Protein AF-C6HFG2-F1 (afdb_monomer)

Organism: Ajellomyces capsulatus (strain H143) (NCBI:txid544712)

Structure (mmCIF, N/CA/C/O backbone):
data_AF-C6HFG2-F1
#
_entry.id   AF-C6HFG2-F1
#
loop_
_atom_site.group_PDB
_atom_site.id
_atom_site.type_symbol
_atom_site.label_atom_id
_atom_site.label_alt_id
_atom_site.label_comp_id
_atom_site.label_asym_id
_atom_site.label_entity_id
_atom_site.label_seq_id
_atom_site.pdbx_PDB_ins_code
_atom_site.Cartn_x
_atom_site.Cartn_y
_atom_site.Cartn_z
_atom_site.occupancy
_atom_site.B_iso_or_equiv
_atom_site.auth_seq_id
_atom_site.auth_comp_id
_atom_site.auth_asym_id
_atom_site.auth_atom_id
_atom_site.pdbx_PDB_model_num
ATOM 1 N N . MET A 1 1 ? -1.127 0.961 5.990 1.00 54.69 1 MET A N 1
ATOM 2 C CA . MET A 1 1 ? -1.287 0.218 7.267 1.00 54.69 1 MET A CA 1
ATOM 3 C C . MET A 1 1 ? -1.020 1.110 8.481 1.00 54.69 1 MET A C 1
ATOM 5 O O . MET A 1 1 ? -1.971 1.429 9.180 1.00 54.69 1 MET A O 1
ATOM 9 N N . ILE A 1 2 ? 0.208 1.602 8.706 1.00 59.47 2 ILE A N 1
ATOM 10 C CA . ILE A 1 2 ? 0.524 2.483 9.858 1.00 59.47 2 ILE A CA 1
ATOM 11 C C . ILE A 1 2 ? -0.307 3.776 9.856 1.00 59.47 2 ILE A C 1
ATOM 13 O O . ILE A 1 2 ? -0.816 4.166 10.898 1.00 59.47 2 ILE A O 1
ATOM 17 N N . MET A 1 3 ? -0.527 4.387 8.689 1.00 58.97 3 MET A N 1
ATOM 18 C CA . MET A 1 3 ? -1.267 5.652 8.579 1.00 58.97 3 MET A CA 1
ATOM 19 C C . MET A 1 3 ? -2.764 5.550 8.912 1.00 58.97 3 MET A C 1
ATOM 21 O O . MET A 1 3 ? -3.386 6.551 9.238 1.00 58.97 3 MET A O 1
ATOM 25 N N . VAL A 1 4 ? -3.332 4.338 8.877 1.00 60.91 4 VAL A N 1
ATOM 26 C CA . VAL A 1 4 ? -4.737 4.075 9.238 1.00 60.91 4 VAL A CA 1
ATOM 27 C C . VAL A 1 4 ? -4.855 3.665 10.710 1.00 60.91 4 VAL A C 1
ATOM 29 O O . VAL A 1 4 ? -5.831 4.004 11.369 1.00 60.91 4 VAL A O 1
ATOM 32 N N . ILE A 1 5 ? -3.838 2.987 11.257 1.00 62.84 5 ILE A N 1
ATOM 33 C CA . ILE A 1 5 ? -3.826 2.519 12.652 1.00 62.84 5 ILE A CA 1
ATOM 34 C C . ILE A 1 5 ? -3.369 3.626 13.615 1.00 62.84 5 ILE A C 1
ATOM 36 O O . ILE A 1 5 ? -3.937 3.774 14.695 1.00 62.84 5 ILE A O 1
ATOM 40 N N . ALA A 1 6 ? -2.381 4.443 13.243 1.00 63.41 6 ALA A N 1
ATOM 41 C CA . ALA A 1 6 ? -1.842 5.495 14.108 1.00 63.41 6 ALA A CA 1
ATOM 42 C C . ALA A 1 6 ? -2.907 6.500 14.606 1.00 63.41 6 ALA A C 1
ATOM 44 O O . ALA A 1 6 ? -2.897 6.798 15.802 1.00 63.41 6 ALA A O 1
ATOM 45 N N . PRO A 1 7 ? -3.880 6.948 13.781 1.00 61.06 7 PRO A N 1
ATOM 46 C CA . PRO A 1 7 ? -4.972 7.808 14.239 1.00 61.06 7 PRO A CA 1
ATOM 47 C C . PRO A 1 7 ? -5.896 7.164 15.276 1.00 61.06 7 PRO A C 1
ATOM 49 O O . PRO A 1 7 ? -6.526 7.873 16.052 1.00 61.06 7 PRO A O 1
ATOM 52 N N . THR A 1 8 ? -5.980 5.829 15.303 1.00 61.50 8 THR A N 1
ATOM 53 C CA . THR A 1 8 ? -6.818 5.090 16.266 1.00 61.50 8 THR A CA 1
ATOM 54 C C . THR A 1 8 ? -6.144 4.884 17.624 1.00 61.50 8 THR A C 1
ATOM 56 O O . THR A 1 8 ? -6.825 4.595 18.602 1.00 61.50 8 THR A O 1
ATOM 59 N N . LEU A 1 9 ? -4.816 5.041 17.694 1.00 62.84 9 LEU A N 1
ATOM 60 C CA . LEU A 1 9 ? -4.013 4.782 18.896 1.00 62.84 9 LEU A CA 1
ATOM 61 C C . LEU A 1 9 ? -3.434 6.053 19.528 1.00 62.84 9 LEU A C 1
ATOM 63 O O . LEU A 1 9 ? -3.082 6.047 20.707 1.00 62.84 9 LEU A O 1
ATOM 67 N N . VAL A 1 10 ? -3.294 7.131 18.755 1.00 64.12 10 VAL A N 1
ATOM 68 C CA . VAL A 1 10 ? -2.625 8.360 19.189 1.00 64.12 10 VAL A CA 1
ATOM 69 C C . VAL A 1 10 ? -3.652 9.496 19.299 1.00 64.12 10 VAL A C 1
ATOM 71 O O . VAL A 1 10 ? -4.459 9.676 18.392 1.00 64.12 10 VAL A O 1
ATOM 74 N N . PRO A 1 11 ? -3.653 10.286 20.387 1.00 70.12 11 PRO A N 1
ATOM 75 C CA . PRO A 1 11 ? -4.498 11.472 20.478 1.00 70.12 11 PRO A CA 1
ATOM 76 C C . PRO A 1 11 ? -4.056 12.545 19.464 1.00 70.12 11 PRO A C 1
ATOM 78 O O . PRO A 1 11 ? -2.852 12.700 19.224 1.00 70.12 11 PRO A O 1
ATOM 81 N N . PRO A 1 12 ? -4.997 13.327 18.900 1.00 67.88 12 PRO A N 1
ATOM 82 C CA . PRO A 1 12 ? -4.743 14.198 17.750 1.00 67.88 12 PRO A CA 1
ATOM 83 C C . PRO A 1 12 ? -3.650 15.248 17.974 1.00 67.88 12 PRO A C 1
ATOM 85 O O . PRO A 1 12 ? -2.895 15.575 17.062 1.00 67.88 12 PRO A O 1
ATOM 88 N N . GLU A 1 13 ? -3.488 15.703 19.213 1.00 73.69 13 GLU A N 1
ATOM 89 C CA . GLU A 1 13 ? -2.465 16.665 19.637 1.00 73.69 13 GLU A CA 1
ATOM 90 C C . GLU A 1 13 ? -1.026 16.153 19.447 1.00 73.69 13 GLU A C 1
ATOM 92 O O . GLU A 1 13 ? -0.094 16.941 19.300 1.00 73.69 13 GLU A O 1
ATOM 97 N N . LYS A 1 14 ? -0.819 14.828 19.444 1.00 78.31 14 LYS A N 1
ATOM 98 C CA . LYS A 1 14 ? 0.512 14.208 19.337 1.00 78.31 14 LYS A CA 1
ATOM 99 C C . LYS A 1 14 ? 0.821 13.682 17.937 1.00 78.31 14 LYS A C 1
ATOM 101 O O . LYS A 1 14 ? 1.938 13.206 17.719 1.00 78.31 14 LYS A O 1
ATOM 106 N N . PHE A 1 15 ? -0.108 13.784 16.983 1.00 74.88 15 PHE A N 1
ATOM 107 C CA . PHE A 1 15 ? 0.069 13.233 15.635 1.00 74.88 15 PHE A CA 1
ATOM 108 C C . PHE A 1 15 ? 1.328 13.733 14.943 1.00 74.88 15 PHE A C 1
ATOM 110 O O . PHE A 1 15 ? 2.078 12.914 14.417 1.00 74.88 15 PHE A O 1
ATOM 117 N N . GLY A 1 16 ? 1.618 15.034 15.019 1.00 75.88 16 GLY A N 1
ATOM 118 C CA . GLY A 1 16 ? 2.818 15.598 14.400 1.00 75.88 16 GLY A CA 1
ATOM 119 C C . GLY A 1 16 ? 4.108 14.928 14.885 1.00 75.88 16 GLY A C 1
ATOM 120 O O . GLY A 1 16 ? 4.968 14.586 14.079 1.00 75.88 16 GLY A O 1
ATOM 121 N N . LYS A 1 17 ? 4.220 14.645 16.191 1.00 81.62 17 LYS A N 1
ATOM 122 C CA . LYS A 1 17 ? 5.414 14.010 16.769 1.00 81.62 17 LYS A CA 1
ATOM 123 C C . LYS A 1 17 ? 5.569 12.558 16.317 1.00 81.62 17 LYS A C 1
ATOM 125 O O . LYS A 1 17 ? 6.665 12.152 15.943 1.00 81.62 17 LYS A O 1
ATOM 130 N N . TYR A 1 18 ? 4.492 11.773 16.351 1.00 79.88 18 TYR A N 1
ATOM 131 C CA . TYR A 1 18 ? 4.551 10.364 15.950 1.00 79.88 18 TYR A CA 1
ATOM 132 C C . TYR A 1 18 ? 4.752 10.201 14.444 1.00 79.88 18 TYR A C 1
ATOM 134 O O . TYR A 1 18 ? 5.563 9.373 14.037 1.00 79.88 18 TYR A O 1
ATOM 142 N N . LEU A 1 19 ? 4.091 11.021 13.622 1.00 80.62 19 LEU A N 1
ATOM 143 C CA . LEU A 1 19 ? 4.326 11.042 12.179 1.00 80.62 19 LEU A CA 1
ATOM 144 C C . LEU A 1 19 ? 5.767 11.433 11.848 1.00 80.62 19 LEU A C 1
ATOM 146 O O . LEU A 1 19 ? 6.377 10.782 11.009 1.00 80.62 19 LEU A O 1
ATOM 150 N N . ALA A 1 20 ? 6.340 12.423 12.538 1.00 82.50 20 ALA A N 1
ATOM 151 C CA . ALA A 1 20 ? 7.736 12.808 12.338 1.00 82.50 20 ALA A CA 1
ATOM 152 C C . ALA A 1 20 ? 8.714 11.671 12.683 1.00 82.50 20 ALA A C 1
ATOM 154 O O . ALA A 1 20 ? 9.672 11.446 11.947 1.00 82.50 20 ALA A O 1
ATOM 155 N N . ILE A 1 21 ? 8.461 10.922 13.763 1.00 85.81 21 ILE A N 1
ATOM 156 C CA . ILE A 1 21 ? 9.265 9.741 14.123 1.00 85.81 21 ILE A CA 1
ATOM 157 C C . ILE A 1 21 ? 9.135 8.647 13.054 1.00 85.81 21 ILE A C 1
ATOM 159 O O . ILE A 1 21 ? 10.124 8.036 12.667 1.00 85.81 21 ILE A O 1
ATOM 163 N N . ILE A 1 22 ? 7.927 8.391 12.552 1.00 83.69 22 ILE A N 1
ATOM 164 C CA . ILE A 1 22 ? 7.713 7.383 11.506 1.00 83.69 22 ILE A CA 1
ATOM 165 C C . ILE A 1 22 ? 8.409 7.802 10.204 1.00 83.69 22 ILE A C 1
ATOM 167 O O . ILE A 1 22 ? 9.104 6.993 9.590 1.00 83.69 22 ILE A O 1
ATOM 171 N N . ALA A 1 23 ? 8.262 9.065 9.804 1.00 84.62 23 ALA A N 1
ATOM 172 C CA . ALA A 1 23 ? 8.883 9.610 8.605 1.00 84.62 23 ALA A CA 1
ATOM 173 C C . ALA A 1 23 ? 10.416 9.587 8.690 1.00 84.62 23 ALA A C 1
ATOM 175 O O . ALA A 1 23 ? 11.073 9.262 7.703 1.00 84.62 23 ALA A O 1
ATOM 176 N N . SER A 1 24 ? 10.999 9.864 9.862 1.00 89.81 24 SER A N 1
ATOM 177 C CA . SER A 1 24 ? 12.452 9.794 10.045 1.00 89.81 24 SER A CA 1
ATOM 178 C C . SER A 1 24 ? 12.975 8.362 9.946 1.00 89.81 24 SER A C 1
ATOM 180 O O . SER A 1 24 ? 13.974 8.130 9.268 1.00 89.81 24 SER A O 1
ATOM 182 N N . VAL A 1 25 ? 12.274 7.384 10.532 1.00 88.44 25 VAL A N 1
ATOM 183 C CA . VAL A 1 25 ? 12.607 5.960 10.372 1.00 88.44 25 VAL A CA 1
ATOM 184 C C . VAL A 1 25 ? 12.531 5.551 8.902 1.00 88.44 25 VAL A C 1
ATOM 186 O O . VAL A 1 25 ? 13.433 4.869 8.420 1.00 88.44 25 VAL A O 1
ATOM 189 N N . PHE A 1 26 ? 11.502 5.999 8.177 1.00 86.25 26 PHE A N 1
ATOM 190 C CA . PHE A 1 26 ? 11.359 5.716 6.750 1.00 86.25 26 PHE A CA 1
ATOM 191 C C . PHE A 1 26 ? 12.512 6.312 5.934 1.00 86.25 26 PHE A C 1
ATOM 193 O O . PHE A 1 26 ? 13.132 5.602 5.152 1.00 86.25 26 PHE A O 1
ATOM 200 N N . ALA A 1 27 ? 12.867 7.576 6.175 1.00 89.38 27 ALA A N 1
ATOM 201 C CA . ALA A 1 27 ? 13.982 8.234 5.499 1.00 89.38 27 ALA A CA 1
ATOM 202 C C . ALA A 1 27 ? 15.321 7.523 5.760 1.00 89.38 27 ALA A C 1
ATOM 204 O O . ALA A 1 27 ? 16.078 7.258 4.826 1.00 89.38 27 ALA A O 1
ATOM 205 N N . ILE A 1 28 ? 15.594 7.157 7.016 1.00 91.88 28 ILE A N 1
ATOM 206 C CA . ILE A 1 28 ? 16.805 6.415 7.389 1.00 91.88 28 ILE A CA 1
ATOM 207 C C . ILE A 1 28 ? 16.822 5.043 6.703 1.00 91.88 28 ILE A C 1
ATOM 209 O O . ILE A 1 28 ? 17.843 4.651 6.139 1.00 91.88 28 ILE A O 1
ATOM 213 N N . ALA A 1 29 ? 15.695 4.328 6.698 1.00 87.62 29 ALA A N 1
ATOM 214 C CA . ALA A 1 29 ? 15.576 3.034 6.036 1.00 87.62 29 ALA A CA 1
ATOM 215 C C . ALA A 1 29 ? 15.767 3.137 4.512 1.00 87.62 29 ALA A C 1
ATOM 217 O O . ALA A 1 29 ? 16.458 2.299 3.935 1.00 87.62 29 ALA A O 1
ATOM 218 N N . SER A 1 30 ? 15.226 4.174 3.862 1.00 88.69 30 SER A N 1
ATOM 219 C CA . SER A 1 30 ? 15.393 4.414 2.422 1.00 88.69 30 SER A CA 1
ATOM 220 C C . SER A 1 30 ? 16.844 4.682 2.025 1.00 88.69 30 SER A C 1
ATOM 222 O 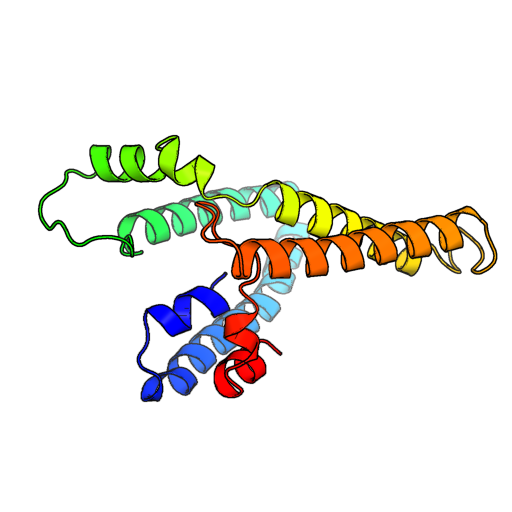O . SER A 1 30 ? 17.243 4.302 0.929 1.00 88.69 30 SER A O 1
ATOM 224 N N . VAL A 1 31 ? 17.642 5.297 2.901 1.00 91.38 31 VAL A N 1
ATOM 225 C CA . VAL A 1 31 ? 19.078 5.512 2.661 1.00 91.38 31 VAL A CA 1
ATOM 226 C C . VAL A 1 31 ? 19.884 4.248 2.967 1.00 91.38 31 VAL A C 1
ATOM 228 O O . VAL A 1 31 ? 20.741 3.852 2.179 1.00 91.38 31 VAL A O 1
ATOM 231 N N . LEU A 1 32 ? 19.607 3.581 4.091 1.00 87.75 32 LEU A N 1
ATOM 232 C CA . LEU A 1 32 ? 20.341 2.381 4.504 1.00 87.75 32 LEU A CA 1
ATOM 233 C C . LEU A 1 32 ? 20.05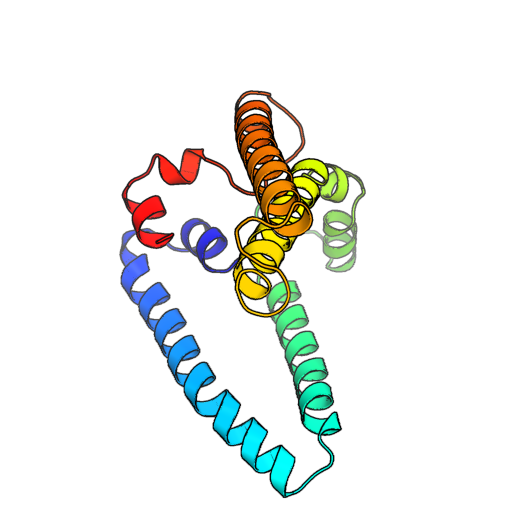7 1.167 3.614 1.00 87.75 32 LEU A C 1
ATOM 235 O O . LEU A 1 32 ? 20.946 0.339 3.432 1.00 87.75 32 LEU A O 1
ATOM 239 N N . GLY A 1 33 ? 18.853 1.057 3.047 1.00 84.69 33 GLY A N 1
ATOM 240 C CA . GLY A 1 33 ? 18.436 -0.071 2.212 1.00 84.69 33 GLY A CA 1
ATOM 241 C C . GLY A 1 33 ? 19.368 -0.316 1.018 1.00 84.69 33 GLY A C 1
ATOM 242 O O . GLY A 1 33 ? 19.950 -1.399 0.935 1.00 84.69 33 GLY A O 1
ATOM 243 N N . PRO A 1 34 ? 19.577 0.668 0.122 1.00 85.31 34 PRO A N 1
ATOM 244 C CA . PRO A 1 34 ? 20.500 0.542 -1.006 1.00 85.31 34 PRO A CA 1
ATOM 245 C C . PRO A 1 34 ? 21.958 0.337 -0.586 1.00 85.31 34 PRO A C 1
ATOM 247 O O . PRO A 1 34 ? 22.672 -0.424 -1.231 1.00 85.31 34 PRO A O 1
ATOM 250 N N . ILE A 1 35 ? 22.402 0.973 0.505 1.00 86.19 35 ILE A N 1
ATOM 251 C CA . ILE A 1 35 ? 23.782 0.849 1.001 1.00 86.19 35 ILE A CA 1
ATOM 252 C C . ILE A 1 35 ? 24.052 -0.583 1.475 1.00 86.19 35 ILE A C 1
ATOM 254 O O . ILE A 1 35 ? 25.027 -1.207 1.053 1.00 86.19 35 ILE A O 1
ATOM 258 N N . LEU A 1 36 ? 23.169 -1.127 2.318 1.00 83.75 36 LEU A N 1
ATOM 259 C CA . LEU A 1 36 ? 23.269 -2.504 2.799 1.00 83.75 36 LEU A CA 1
ATOM 260 C C . LEU A 1 36 ? 23.075 -3.501 1.652 1.00 83.75 36 LEU A C 1
ATOM 262 O O . LEU A 1 36 ? 23.848 -4.448 1.537 1.00 83.75 36 LEU A O 1
ATOM 266 N N . GLY A 1 37 ? 22.102 -3.271 0.767 1.00 80.81 37 GLY A N 1
ATOM 267 C CA . GLY A 1 37 ? 21.864 -4.113 -0.406 1.00 80.81 37 GLY A CA 1
ATOM 268 C C . GLY A 1 37 ? 23.065 -4.168 -1.355 1.00 80.81 37 GLY A C 1
ATOM 269 O O . GLY A 1 37 ? 23.461 -5.253 -1.780 1.00 80.81 37 GLY A O 1
ATOM 270 N N . GLY A 1 38 ? 23.694 -3.022 -1.627 1.00 82.25 38 GLY A N 1
ATOM 271 C CA . GLY A 1 38 ? 24.895 -2.923 -2.458 1.00 82.25 38 GLY A CA 1
ATOM 272 C C . GLY A 1 38 ? 26.115 -3.590 -1.820 1.00 82.25 38 GLY A C 1
ATOM 273 O O . GLY A 1 38 ? 26.819 -4.349 -2.482 1.00 82.25 38 GLY A O 1
ATOM 274 N N . ALA A 1 39 ? 26.333 -3.389 -0.516 1.00 82.62 39 ALA A N 1
ATOM 275 C CA . ALA A 1 39 ? 27.422 -4.041 0.213 1.00 82.62 39 ALA A CA 1
ATOM 276 C C . ALA A 1 39 ? 27.276 -5.575 0.232 1.00 82.62 39 ALA A C 1
ATOM 278 O O . ALA A 1 39 ? 28.253 -6.297 0.024 1.00 82.62 39 ALA A O 1
ATOM 279 N N . ILE A 1 40 ? 26.053 -6.078 0.433 1.00 80.38 40 ILE A N 1
ATOM 280 C CA . ILE A 1 40 ? 25.760 -7.518 0.414 1.00 80.38 40 ILE A CA 1
ATOM 281 C C . ILE A 1 40 ? 25.951 -8.089 -0.994 1.00 80.38 40 ILE A C 1
ATOM 283 O O . ILE A 1 40 ? 26.518 -9.171 -1.126 1.00 80.38 40 ILE A O 1
ATOM 287 N N . SER A 1 41 ? 25.533 -7.366 -2.038 1.00 77.31 41 SER A N 1
ATOM 288 C CA . SER A 1 41 ? 25.697 -7.800 -3.431 1.00 77.31 41 SER A CA 1
ATOM 289 C C . SER A 1 41 ? 27.163 -7.887 -3.869 1.00 77.31 41 SER A C 1
ATOM 291 O O . SER A 1 41 ? 27.485 -8.712 -4.719 1.00 77.31 41 SER A O 1
ATOM 293 N N . ASN A 1 42 ? 28.046 -7.054 -3.309 1.00 75.19 42 ASN A N 1
ATOM 294 C CA . ASN A 1 42 ? 29.466 -7.041 -3.673 1.00 75.19 42 ASN A CA 1
ATOM 295 C C . ASN A 1 42 ? 30.274 -8.165 -3.000 1.00 75.19 42 ASN A C 1
ATOM 297 O O . ASN A 1 42 ? 31.226 -8.660 -3.595 1.00 75.19 42 ASN A O 1
ATOM 301 N N . ASN A 1 43 ? 29.897 -8.584 -1.784 1.00 68.81 43 ASN A N 1
ATOM 302 C CA . ASN A 1 43 ? 30.650 -9.573 -0.994 1.00 68.81 43 ASN A CA 1
ATOM 303 C C . ASN A 1 43 ? 29.972 -10.950 -0.863 1.00 68.81 43 ASN A C 1
ATOM 305 O O . ASN A 1 43 ? 30.590 -11.890 -0.364 1.00 68.81 43 ASN A O 1
ATOM 309 N N . SER A 1 44 ? 28.700 -11.097 -1.237 1.00 68.88 44 SER A N 1
ATOM 310 C CA . SER A 1 44 ? 27.927 -12.324 -1.018 1.00 68.88 44 SER A CA 1
ATOM 311 C C . SER A 1 44 ? 26.929 -12.606 -2.136 1.00 68.88 44 SER A C 1
ATOM 313 O O . SER A 1 44 ? 26.552 -11.734 -2.912 1.00 68.88 44 SER A O 1
ATOM 315 N N . ALA A 1 45 ? 26.466 -13.858 -2.215 1.00 74.75 45 ALA A N 1
ATOM 316 C CA . ALA A 1 45 ? 25.417 -14.233 -3.155 1.00 74.75 45 ALA A CA 1
ATOM 317 C C . ALA A 1 45 ? 24.146 -13.405 -2.894 1.00 74.75 45 ALA A C 1
ATOM 319 O O . ALA A 1 45 ? 23.667 -13.341 -1.761 1.00 74.75 45 ALA A O 1
ATOM 320 N N . TRP A 1 46 ? 23.558 -12.849 -3.957 1.00 76.50 46 TRP A N 1
ATOM 321 C CA . TRP A 1 46 ? 22.335 -12.026 -3.957 1.00 76.50 46 TRP A CA 1
ATOM 322 C C . TRP A 1 46 ? 21.172 -12.594 -3.116 1.00 76.50 46 TRP A C 1
ATOM 324 O O . TRP A 1 46 ? 20.328 -11.854 -2.616 1.00 76.50 46 TRP A O 1
ATOM 334 N N . ARG A 1 47 ? 21.144 -13.916 -2.902 1.00 82.56 47 ARG A N 1
ATOM 335 C CA . ARG A 1 47 ? 20.170 -14.640 -2.069 1.00 82.56 47 ARG A CA 1
ATOM 336 C C . ARG A 1 47 ? 20.115 -14.134 -0.626 1.00 82.56 47 ARG A C 1
ATOM 338 O O . ARG A 1 47 ? 19.046 -14.160 -0.020 1.00 82.56 47 ARG A O 1
ATOM 345 N N . TRP A 1 48 ? 21.233 -13.656 -0.080 1.00 81.69 48 TRP A N 1
ATOM 346 C CA . TRP A 1 48 ? 21.299 -13.130 1.287 1.00 81.69 48 TRP A CA 1
ATOM 347 C C . TRP A 1 48 ? 20.468 -11.864 1.484 1.00 81.69 48 TRP A C 1
ATOM 349 O O . TRP A 1 48 ? 19.981 -11.637 2.588 1.00 81.69 48 TRP A O 1
ATOM 359 N N . ILE A 1 49 ? 20.215 -11.101 0.416 1.00 78.69 49 ILE A N 1
ATOM 360 C CA . ILE A 1 49 ? 19.317 -9.940 0.453 1.00 78.69 49 ILE A CA 1
ATOM 361 C C . ILE A 1 49 ? 17.898 -10.395 0.828 1.00 78.69 49 ILE A C 1
ATOM 363 O O . ILE A 1 49 ? 17.255 -9.798 1.689 1.00 78.69 49 ILE A O 1
ATOM 367 N N . PHE A 1 50 ? 17.423 -11.506 0.261 1.00 77.62 50 PHE A N 1
ATOM 368 C CA . PHE A 1 50 ? 16.116 -12.078 0.601 1.00 77.62 50 PHE A CA 1
ATOM 369 C C . PHE A 1 50 ? 16.123 -12.777 1.963 1.00 77.62 50 PHE A C 1
ATOM 371 O O . PHE A 1 50 ? 15.171 -12.653 2.735 1.00 77.62 50 PHE A O 1
ATOM 378 N N . LEU A 1 51 ? 17.214 -13.476 2.282 1.00 83.62 51 LEU A N 1
ATOM 379 C CA . LEU A 1 51 ? 17.331 -14.237 3.523 1.00 83.62 51 LEU A CA 1
ATOM 380 C C . LEU A 1 51 ? 17.415 -13.350 4.771 1.00 83.62 51 LEU A C 1
ATOM 382 O O . LEU A 1 51 ? 17.013 -13.801 5.832 1.00 83.62 51 LEU A O 1
ATOM 386 N N . LEU A 1 52 ? 17.891 -12.106 4.652 1.00 81.88 52 LEU A N 1
ATOM 387 C CA . LEU A 1 52 ? 17.885 -11.110 5.733 1.00 81.88 52 LEU A CA 1
ATOM 388 C C . LEU A 1 52 ? 16.498 -10.512 5.990 1.00 81.88 52 LEU A C 1
ATOM 390 O O . LEU A 1 52 ? 16.148 -10.222 7.134 1.00 81.88 52 LEU A O 1
ATOM 394 N N . ASN A 1 53 ? 15.691 -10.358 4.939 1.00 82.56 53 ASN A N 1
ATOM 395 C CA . ASN A 1 53 ? 14.338 -9.822 5.064 1.00 82.56 53 ASN A CA 1
ATOM 396 C C . ASN A 1 53 ? 13.401 -10.785 5.811 1.00 82.56 53 ASN A C 1
ATOM 398 O O . ASN A 1 53 ? 12.573 -10.341 6.601 1.00 82.56 53 ASN A O 1
ATOM 402 N N . ALA A 1 54 ? 13.549 -12.098 5.614 1.00 84.00 54 ALA A N 1
ATOM 403 C CA . ALA A 1 54 ? 12.708 -13.107 6.264 1.00 84.00 54 ALA A CA 1
ATOM 404 C C . ALA A 1 54 ? 12.725 -13.058 7.816 1.00 84.00 54 ALA A C 1
ATOM 406 O O . ALA A 1 54 ? 11.653 -12.919 8.408 1.00 84.00 54 ALA A O 1
ATOM 407 N N . PRO A 1 55 ? 13.880 -13.121 8.512 1.00 85.06 55 PRO A N 1
ATOM 408 C CA . PRO A 1 55 ? 13.931 -13.042 9.969 1.00 85.06 55 PRO A CA 1
ATOM 409 C C . PRO A 1 55 ? 13.492 -11.671 10.488 1.00 85.06 55 PRO A C 1
ATOM 411 O O . PRO A 1 55 ? 12.779 -11.615 11.488 1.00 85.06 55 PRO A O 1
ATOM 414 N N . ALA A 1 56 ? 13.836 -10.578 9.797 1.00 83.69 56 ALA A N 1
ATOM 415 C CA . ALA A 1 56 ? 13.347 -9.245 10.149 1.00 83.69 56 ALA A CA 1
ATOM 416 C C . ALA A 1 56 ? 11.809 -9.179 10.088 1.00 83.69 56 ALA A C 1
ATOM 418 O O . ALA A 1 56 ? 11.170 -8.706 11.027 1.00 83.69 56 ALA A O 1
ATOM 419 N N . GLY A 1 57 ? 11.208 -9.746 9.037 1.00 82.00 57 GLY A N 1
ATOM 420 C CA . GLY A 1 57 ? 9.760 -9.875 8.896 1.00 82.00 57 GLY A CA 1
ATOM 421 C C . GLY A 1 57 ? 9.128 -10.688 10.027 1.00 82.00 57 GLY A C 1
ATOM 422 O O . GLY A 1 57 ? 8.146 -10.245 10.622 1.00 82.00 57 GLY A O 1
ATOM 423 N N . CYS A 1 58 ? 9.716 -11.831 10.392 1.00 84.31 58 CYS A N 1
ATOM 424 C CA . CYS A 1 58 ? 9.254 -12.642 11.522 1.00 84.31 58 CYS A CA 1
ATOM 425 C C . CYS A 1 58 ? 9.288 -11.870 12.849 1.00 84.31 58 CYS A C 1
ATOM 427 O O . CYS A 1 58 ? 8.332 -11.937 13.621 1.00 84.31 58 CYS A O 1
ATOM 429 N N . VAL A 1 59 ? 10.354 -11.105 13.103 1.00 86.62 59 VAL A N 1
ATOM 430 C CA . VAL A 1 59 ? 10.469 -10.258 14.300 1.00 86.62 59 VAL A CA 1
ATOM 431 C C . VAL A 1 59 ? 9.394 -9.172 14.298 1.00 86.62 59 VAL A C 1
ATOM 433 O O . VAL A 1 59 ? 8.704 -9.004 15.302 1.00 86.62 59 VAL A O 1
ATOM 436 N N . CYS A 1 60 ? 9.182 -8.481 13.175 1.00 82.75 60 CYS A N 1
ATOM 437 C CA . CYS A 1 60 ? 8.119 -7.485 13.047 1.00 82.75 60 CYS A CA 1
ATOM 438 C C . CYS A 1 60 ? 6.732 -8.088 13.302 1.00 82.75 60 CYS A C 1
ATOM 440 O O . CYS A 1 60 ? 5.948 -7.512 14.056 1.00 82.75 60 CYS A O 1
ATOM 442 N N . ILE A 1 61 ? 6.437 -9.259 12.728 1.00 81.56 61 ILE A N 1
ATOM 443 C CA . ILE A 1 61 ? 5.177 -9.978 12.965 1.00 81.56 61 ILE A CA 1
ATOM 444 C C . ILE A 1 61 ? 5.036 -10.331 14.448 1.00 81.56 61 ILE A C 1
ATOM 446 O O . ILE A 1 61 ? 3.965 -10.124 15.013 1.00 81.56 61 ILE A O 1
ATOM 450 N N . GLY A 1 62 ? 6.102 -10.813 15.093 1.00 83.12 62 GLY A N 1
ATOM 451 C CA . GLY A 1 62 ? 6.112 -11.130 16.522 1.00 83.12 62 GLY A CA 1
ATOM 452 C C . GLY A 1 62 ? 5.836 -9.911 17.403 1.00 83.12 62 GLY A C 1
ATOM 453 O O . GLY A 1 62 ? 4.994 -9.973 18.295 1.00 83.12 62 GLY A O 1
ATOM 454 N N . ILE A 1 63 ? 6.476 -8.776 17.112 1.00 81.69 63 ILE A N 1
ATOM 455 C CA . ILE A 1 63 ? 6.249 -7.510 17.822 1.00 81.69 63 ILE A CA 1
ATOM 456 C C . ILE A 1 63 ? 4.802 -7.051 17.635 1.00 81.69 63 ILE A C 1
ATOM 458 O O . ILE A 1 63 ? 4.128 -6.728 18.608 1.00 81.69 63 ILE A O 1
ATOM 462 N N . VAL A 1 64 ? 4.281 -7.068 16.408 1.00 79.00 64 VAL A N 1
ATOM 463 C CA . VAL A 1 64 ? 2.884 -6.697 16.148 1.00 79.00 64 VAL A CA 1
ATOM 464 C C . VAL A 1 64 ? 1.921 -7.655 16.852 1.00 79.00 64 VAL A C 1
ATOM 466 O O . VAL A 1 64 ? 0.916 -7.214 17.398 1.00 79.00 64 VAL A O 1
ATOM 469 N N . ALA A 1 65 ? 2.212 -8.955 16.883 1.00 74.12 65 ALA A N 1
ATOM 470 C CA . ALA A 1 65 ? 1.376 -9.939 17.562 1.00 74.12 65 ALA A CA 1
ATOM 471 C C . ALA A 1 65 ? 1.355 -9.762 19.089 1.00 74.12 65 ALA A C 1
ATOM 473 O O . ALA A 1 65 ? 0.328 -10.041 19.703 1.00 74.12 65 ALA A O 1
ATOM 474 N N . LEU A 1 66 ? 2.459 -9.306 19.689 1.00 75.44 66 LEU A N 1
ATOM 475 C CA . LEU A 1 66 ? 2.585 -9.114 21.137 1.00 75.44 66 LEU A CA 1
ATOM 476 C C . LEU A 1 66 ? 2.100 -7.742 21.615 1.00 75.44 66 LEU A C 1
ATOM 478 O O . LEU A 1 66 ? 1.489 -7.650 22.675 1.00 75.44 66 LEU A O 1
ATOM 482 N N . PHE A 1 67 ? 2.389 -6.681 20.860 1.00 74.50 67 PHE A N 1
ATOM 483 C CA . PHE A 1 67 ? 2.215 -5.303 21.321 1.00 74.50 67 PHE A CA 1
ATOM 484 C C . PHE A 1 67 ? 1.032 -4.573 20.694 1.00 74.50 67 PHE A C 1
ATOM 486 O O . PHE A 1 67 ? 0.626 -3.552 21.242 1.00 74.50 67 PHE A O 1
ATOM 493 N N . LEU A 1 68 ? 0.479 -5.042 19.567 1.00 67.38 68 LEU A N 1
ATOM 494 C CA . LEU A 1 68 ? -0.694 -4.397 18.980 1.00 67.38 68 LEU A CA 1
ATOM 495 C C . LEU A 1 68 ? -1.943 -4.824 19.766 1.00 67.38 68 LEU A C 1
ATOM 497 O O . LEU A 1 68 ? -2.330 -5.995 19.684 1.00 67.38 68 LEU A O 1
ATOM 501 N N . PRO A 1 69 ? -2.606 -3.910 20.502 1.00 59.25 69 PRO A N 1
ATOM 502 C CA . PRO A 1 69 ? -3.828 -4.245 21.212 1.00 59.25 69 PRO A CA 1
ATOM 503 C C . PRO A 1 69 ? -4.888 -4.634 20.184 1.00 59.25 69 PRO A C 1
ATOM 505 O O . PRO A 1 69 ? -5.090 -3.926 19.193 1.00 59.25 69 PRO A O 1
ATOM 508 N N . SER A 1 70 ? -5.575 -5.756 20.401 1.00 55.62 70 SER A N 1
ATOM 509 C CA . SER A 1 70 ? -6.747 -6.117 19.610 1.00 55.62 70 SER A CA 1
ATOM 510 C C . SER A 1 70 ? -7.863 -5.124 19.921 1.00 55.62 70 SER A C 1
ATOM 512 O O . SER A 1 70 ? -8.675 -5.338 20.818 1.00 55.62 70 SER A O 1
ATOM 514 N N . SER A 1 71 ? -7.878 -4.002 19.207 1.00 53.78 71 SER A N 1
ATOM 515 C CA . SER A 1 71 ? -9.015 -3.094 19.195 1.00 53.78 71 SER A CA 1
ATOM 516 C C . SER A 1 71 ? -10.161 -3.816 18.500 1.00 53.78 71 SER A C 1
ATOM 518 O O . SER A 1 71 ? -10.196 -3.881 17.279 1.00 53.78 71 SER A O 1
ATOM 520 N N . ILE A 1 72 ? -10.980 -4.502 19.297 1.00 46.00 72 ILE A N 1
ATOM 521 C CA . ILE A 1 72 ? -12.442 -4.621 19.240 1.00 46.00 72 ILE A CA 1
ATOM 522 C C . ILE A 1 72 ? -12.805 -5.501 20.446 1.00 46.00 72 ILE A C 1
ATOM 524 O O . ILE A 1 72 ? -12.600 -6.711 20.440 1.00 46.00 72 ILE A O 1
ATOM 528 N N . SER A 1 73 ? -13.379 -4.870 21.469 1.00 38.19 73 SER A N 1
ATOM 529 C CA . SER A 1 73 ? -13.928 -5.480 22.687 1.00 38.19 73 SER A CA 1
ATOM 530 C C . SER A 1 73 ? -12.922 -5.842 23.790 1.00 38.19 73 SER A C 1
ATOM 532 O O . SER A 1 73 ? -12.242 -6.864 23.779 1.00 38.19 73 SER A O 1
ATOM 534 N N . SER A 1 74 ? -12.895 -4.965 24.790 1.00 45.50 74 SER A N 1
ATOM 535 C CA . SER A 1 74 ? -12.357 -5.174 26.127 1.00 45.50 74 SER A CA 1
ATOM 536 C C . SER A 1 74 ? -12.793 -6.514 26.727 1.00 45.50 74 SER A C 1
ATOM 538 O O . SER A 1 74 ? -13.956 -6.665 27.090 1.00 45.50 74 SER A O 1
ATOM 540 N N . GLN A 1 75 ? -11.861 -7.448 26.921 1.00 38.91 75 GLN A N 1
ATOM 541 C CA . GLN A 1 75 ? -11.940 -8.454 27.985 1.00 38.91 75 GLN A CA 1
ATOM 542 C C . GLN A 1 75 ? -10.528 -8.660 28.560 1.00 38.91 75 GLN A C 1
ATOM 544 O O . GLN A 1 75 ? -9.632 -9.000 27.788 1.00 38.91 75 GLN A O 1
ATOM 549 N N . PRO A 1 76 ? -10.287 -8.429 29.868 1.00 42.53 76 PRO A N 1
ATOM 550 C CA . PRO A 1 76 ? -8.931 -8.414 30.429 1.00 42.53 76 PRO A CA 1
ATOM 551 C C . PRO A 1 76 ? -8.278 -9.798 30.593 1.00 42.53 76 PRO A C 1
ATOM 553 O O . PRO A 1 76 ? -7.085 -9.856 30.863 1.00 42.53 76 PRO A O 1
ATOM 556 N N . ASP A 1 77 ? -9.014 -10.902 30.416 1.00 43.28 77 ASP A N 1
ATOM 557 C CA . ASP A 1 77 ? -8.614 -12.216 30.951 1.00 43.28 77 ASP A CA 1
ATOM 558 C C . ASP A 1 77 ? -8.635 -13.365 29.929 1.00 43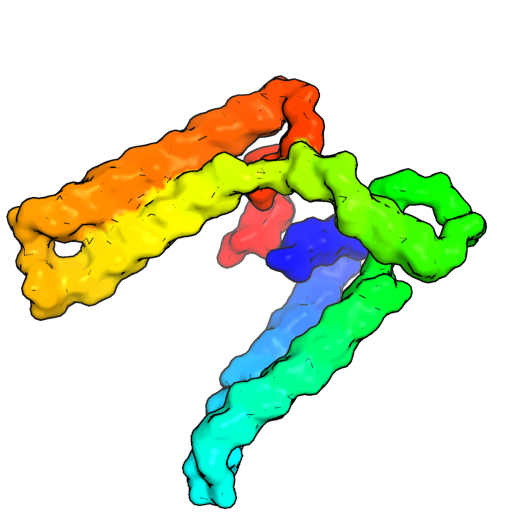.28 77 ASP A C 1
ATOM 560 O O . ASP A 1 77 ? -9.145 -14.454 30.209 1.00 43.28 77 ASP A O 1
ATOM 564 N N . VAL A 1 78 ? -8.079 -13.182 28.725 1.00 43.72 78 VAL A N 1
ATOM 565 C CA . VAL A 1 78 ? -8.027 -14.282 27.743 1.00 43.72 78 VAL A CA 1
ATOM 566 C C . VAL A 1 78 ? -6.595 -14.702 27.414 1.00 43.72 78 VAL A C 1
ATOM 568 O O . VAL A 1 78 ? -5.746 -13.915 27.017 1.00 43.72 78 VAL A O 1
ATOM 571 N N . LYS A 1 79 ? -6.309 -15.997 27.594 1.00 44.00 79 LYS A N 1
ATOM 572 C CA . LYS A 1 79 ? -5.009 -16.628 27.311 1.00 44.00 79 LYS A CA 1
ATOM 573 C C . LYS A 1 79 ? -4.588 -16.401 25.847 1.00 44.00 79 LYS A C 1
ATOM 575 O O . LYS A 1 79 ? -5.417 -16.491 24.943 1.00 44.00 79 LYS A O 1
ATOM 580 N N . PHE A 1 80 ? -3.288 -16.197 25.606 1.00 47.44 80 PHE A N 1
ATOM 581 C CA . PHE A 1 80 ? -2.654 -15.946 24.293 1.00 47.44 80 PHE A CA 1
ATOM 582 C C . PHE A 1 80 ? -3.131 -16.877 23.154 1.00 47.44 80 PHE A C 1
ATOM 584 O O . PHE A 1 80 ? -3.320 -16.448 22.016 1.00 47.44 80 PHE A O 1
ATOM 591 N N . THR A 1 81 ? -3.414 -18.145 23.465 1.00 49.81 81 THR A N 1
ATOM 592 C CA . THR A 1 81 ? -3.934 -19.142 22.512 1.00 49.81 81 THR A CA 1
ATOM 593 C C . THR A 1 81 ? -5.343 -18.820 22.002 1.00 49.81 81 THR A C 1
ATOM 595 O O . THR A 1 81 ? -5.648 -19.052 20.832 1.00 49.81 81 THR A O 1
ATOM 598 N N . ASN A 1 82 ? -6.191 -18.228 22.842 1.00 48.88 82 ASN A N 1
ATOM 599 C CA . ASN A 1 82 ? -7.535 -17.792 22.470 1.00 48.88 82 ASN A CA 1
ATOM 600 C C . ASN A 1 82 ? -7.522 -16.461 21.704 1.00 48.88 82 ASN A C 1
ATOM 602 O O . ASN A 1 82 ? -8.383 -16.270 20.850 1.00 48.88 82 ASN A O 1
ATOM 606 N N . HIS A 1 83 ? -6.528 -15.590 21.914 1.00 49.50 83 HIS A N 1
ATOM 607 C CA . HIS A 1 83 ? -6.344 -14.377 21.102 1.00 49.50 83 HIS A CA 1
ATOM 608 C C . HIS A 1 83 ? -6.003 -14.702 19.643 1.00 49.50 83 HIS A C 1
ATOM 610 O O . HIS A 1 83 ? -6.606 -14.139 18.729 1.00 49.50 83 HIS A O 1
ATOM 616 N N . LEU A 1 84 ? -5.095 -15.654 19.403 1.00 50.78 84 LEU A N 1
ATOM 617 C CA . LEU A 1 84 ? -4.774 -16.109 18.044 1.00 50.78 84 LEU A CA 1
ATOM 618 C C . LEU A 1 84 ? -5.970 -16.807 17.385 1.00 50.78 84 LEU A C 1
ATOM 620 O O . LEU A 1 84 ? -6.271 -16.557 16.219 1.00 50.78 84 LEU A O 1
ATOM 624 N N . ARG A 1 85 ? -6.709 -17.621 18.147 1.00 48.41 85 ARG A N 1
ATOM 625 C CA . ARG A 1 85 ? -7.904 -18.319 17.654 1.00 48.41 85 ARG A CA 1
ATOM 626 C C . ARG A 1 85 ? -9.073 -17.377 17.360 1.00 48.41 85 ARG A C 1
ATOM 628 O O . ARG A 1 85 ? -9.803 -17.618 16.407 1.00 48.41 85 ARG A O 1
ATOM 635 N N . ALA A 1 86 ? -9.240 -16.305 18.133 1.00 51.81 86 ALA A N 1
ATOM 636 C CA . ALA A 1 86 ? -10.237 -15.268 17.872 1.00 51.81 86 ALA A CA 1
ATOM 637 C C . ALA A 1 86 ? -9.869 -14.421 16.640 1.00 51.81 86 ALA A C 1
ATOM 639 O O . ALA A 1 86 ? -10.745 -14.100 15.839 1.00 51.81 86 ALA A O 1
ATOM 640 N N . LYS A 1 87 ? -8.575 -14.134 16.436 1.00 51.00 87 LYS A N 1
ATOM 641 C CA . LYS A 1 87 ? -8.053 -13.392 15.273 1.00 51.00 87 LYS A CA 1
ATOM 642 C C . LYS A 1 87 ? -8.115 -14.194 13.963 1.00 51.00 87 LYS A C 1
ATOM 644 O O . LYS A 1 87 ? -8.273 -13.606 12.901 1.00 51.00 87 LYS A O 1
ATOM 649 N N . ILE A 1 88 ? -8.032 -15.525 14.050 1.00 52.69 88 ILE A N 1
ATOM 650 C CA . ILE A 1 88 ? -8.143 -16.485 12.929 1.00 52.69 88 ILE A CA 1
ATOM 651 C C . ILE A 1 88 ? -9.543 -17.143 12.903 1.00 52.69 88 ILE A C 1
ATOM 653 O O . ILE A 1 88 ? -9.800 -18.100 12.178 1.00 52.69 88 ILE A O 1
ATOM 657 N N . SER A 1 89 ? -10.491 -16.644 13.701 1.00 50.03 89 SER A N 1
ATOM 658 C CA . SER A 1 89 ? -11.864 -17.148 13.681 1.00 50.03 89 SER A CA 1
ATOM 659 C C . SER A 1 89 ? -12.507 -16.831 12.331 1.00 50.03 89 SER A C 1
ATOM 661 O O . SER A 1 89 ? -12.323 -15.740 11.790 1.00 50.03 89 SER A O 1
ATOM 663 N N . GLY A 1 90 ? -13.326 -17.746 11.803 1.00 52.81 90 GLY A N 1
ATOM 664 C CA . GLY A 1 90 ? -14.090 -17.520 10.570 1.00 52.81 90 GLY A CA 1
ATOM 665 C C . GLY A 1 90 ? -14.946 -16.245 10.610 1.00 52.81 90 GLY A C 1
ATOM 666 O O . GLY A 1 90 ? -15.226 -15.665 9.567 1.00 52.81 90 GLY A O 1
ATOM 667 N N . ALA A 1 91 ? -15.294 -15.752 11.805 1.00 54.00 91 ALA A N 1
ATOM 668 C CA . ALA A 1 91 ? -15.965 -14.468 11.993 1.00 54.00 91 ALA A CA 1
ATOM 669 C C . ALA A 1 91 ? -15.077 -13.249 11.674 1.00 54.00 91 ALA A C 1
ATOM 671 O O . ALA A 1 91 ? -15.608 -12.249 11.209 1.00 54.00 91 ALA A O 1
ATOM 672 N N . ALA A 1 92 ? -13.757 -13.323 11.888 1.00 55.47 92 ALA A N 1
ATOM 673 C CA . ALA A 1 92 ? -12.801 -12.278 11.513 1.00 55.47 92 ALA A CA 1
ATOM 674 C C . ALA A 1 92 ? -12.522 -12.294 10.000 1.00 55.47 92 ALA A C 1
ATOM 676 O O . ALA A 1 92 ? -12.525 -11.245 9.366 1.00 55.47 92 ALA A O 1
ATOM 677 N N . LEU A 1 93 ? -12.391 -13.484 9.397 1.00 58.88 93 LEU A N 1
ATOM 678 C CA . LEU A 1 93 ? -12.275 -13.630 7.938 1.00 58.88 93 LEU A CA 1
ATOM 679 C C . LEU A 1 93 ? -13.529 -13.153 7.194 1.00 58.88 93 LEU A C 1
ATOM 681 O O . LEU A 1 93 ? -13.421 -12.594 6.109 1.00 58.88 93 LEU A O 1
ATOM 685 N N . ARG A 1 94 ? -14.719 -13.315 7.783 1.00 59.53 94 ARG A N 1
ATOM 686 C CA . ARG A 1 94 ? -15.979 -12.842 7.188 1.00 59.53 94 ARG A CA 1
ATOM 687 C C . ARG A 1 94 ? -16.108 -11.315 7.162 1.00 59.53 94 ARG A C 1
ATOM 689 O O . ARG A 1 94 ? -16.957 -10.810 6.433 1.00 59.53 94 ARG A O 1
ATOM 696 N N . ARG A 1 95 ? -15.276 -10.598 7.929 1.00 63.44 95 ARG A N 1
ATOM 697 C CA . ARG A 1 95 ? -15.184 -9.130 7.894 1.00 63.44 95 ARG A CA 1
ATOM 698 C C . ARG A 1 95 ? -14.299 -8.613 6.766 1.00 63.44 95 ARG A C 1
ATOM 700 O O . ARG A 1 95 ? -14.332 -7.422 6.495 1.00 63.44 95 ARG A O 1
ATOM 707 N N . VAL A 1 96 ? -13.513 -9.474 6.120 1.00 68.88 96 VAL A N 1
ATOM 708 C CA . VAL A 1 96 ? -12.616 -9.064 5.037 1.00 68.88 96 VAL A CA 1
ATOM 709 C C . VAL A 1 96 ? -13.431 -8.806 3.772 1.00 68.88 96 VAL A C 1
ATOM 711 O O . VAL A 1 96 ? -14.130 -9.695 3.283 1.00 68.88 96 VAL A O 1
ATOM 714 N N . ASP A 1 97 ? -13.315 -7.601 3.220 1.00 77.38 97 ASP A N 1
ATOM 715 C CA . ASP A 1 97 ? -13.901 -7.235 1.930 1.00 77.38 97 ASP A CA 1
ATOM 716 C C . ASP A 1 97 ? -13.074 -7.808 0.764 1.00 77.38 97 ASP A C 1
ATOM 718 O O . ASP A 1 97 ? -12.255 -7.140 0.134 1.00 77.38 97 ASP A O 1
ATOM 722 N N . VAL A 1 98 ? -13.267 -9.101 0.493 1.00 81.25 98 VAL A N 1
ATOM 723 C CA . VAL A 1 98 ? -12.560 -9.833 -0.574 1.00 81.25 98 VAL A CA 1
ATOM 724 C C . VAL A 1 98 ? 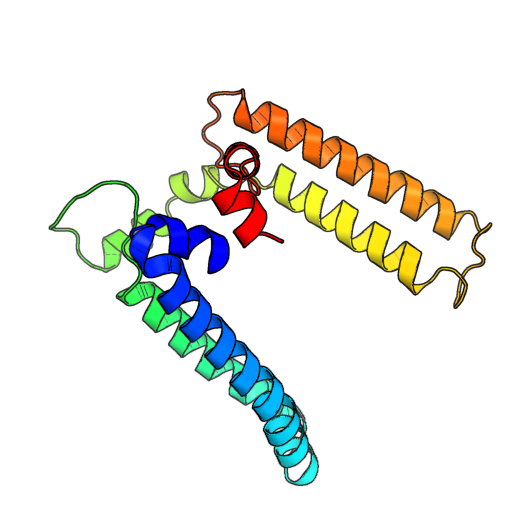-12.871 -9.258 -1.959 1.00 81.25 98 VAL A C 1
ATOM 726 O O . VAL A 1 98 ? -11.997 -9.226 -2.824 1.00 81.25 98 VAL A O 1
ATOM 729 N N . VAL A 1 99 ? -14.105 -8.792 -2.169 1.00 84.25 99 VAL A N 1
ATOM 730 C CA . VAL A 1 99 ? -14.559 -8.243 -3.454 1.00 84.25 99 VAL A CA 1
ATOM 731 C C . VAL A 1 99 ? -13.896 -6.893 -3.713 1.00 84.25 99 VAL A C 1
ATOM 733 O O . VAL A 1 99 ? -13.341 -6.695 -4.794 1.00 84.25 99 VAL A O 1
ATOM 736 N N . GLY A 1 100 ? -13.870 -6.008 -2.713 1.00 82.75 100 GLY A N 1
ATOM 737 C CA . GLY A 1 100 ? -13.162 -4.734 -2.786 1.00 82.75 100 GLY A CA 1
ATOM 738 C C . GLY A 1 100 ? -11.666 -4.922 -3.022 1.00 82.75 100 GLY A C 1
ATOM 739 O O . GLY A 1 100 ? -11.115 -4.310 -3.934 1.00 82.75 100 GLY A O 1
ATOM 740 N N . VAL A 1 101 ? -11.012 -5.837 -2.290 1.00 85.50 101 VAL A N 1
ATOM 741 C CA . VAL A 1 101 ? -9.588 -6.162 -2.512 1.00 85.50 101 VAL A CA 1
ATOM 742 C C . VAL A 1 101 ? -9.342 -6.645 -3.943 1.00 85.50 101 VAL A C 1
ATOM 744 O O . VAL A 1 101 ? -8.390 -6.199 -4.582 1.00 85.50 101 VAL A O 1
ATOM 747 N N . PHE A 1 102 ? -10.186 -7.536 -4.467 1.00 89.25 102 PHE A N 1
ATOM 748 C CA . PHE A 1 102 ? -10.034 -8.055 -5.824 1.00 89.25 102 PHE A CA 1
ATOM 749 C C . PHE A 1 102 ? -10.201 -6.961 -6.886 1.00 89.25 102 PHE A C 1
ATOM 751 O O . PHE A 1 102 ? -9.364 -6.848 -7.779 1.00 89.25 102 PHE A O 1
ATOM 758 N N . LEU A 1 103 ? -11.243 -6.132 -6.774 1.00 87.56 103 LEU A N 1
ATOM 759 C CA . LEU A 1 103 ? -11.495 -5.015 -7.690 1.00 87.56 103 LEU A CA 1
ATOM 760 C C . LEU A 1 103 ? -10.358 -3.985 -7.659 1.00 87.56 103 LEU A C 1
ATOM 762 O O . LEU A 1 103 ? -9.918 -3.527 -8.714 1.00 87.56 103 LEU A O 1
ATOM 766 N N . LEU A 1 104 ? -9.849 -3.664 -6.465 1.00 88.56 104 LEU A N 1
ATOM 767 C CA . LEU A 1 104 ? -8.723 -2.7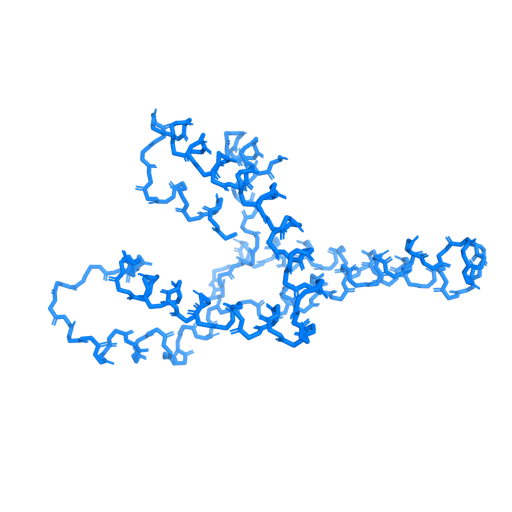51 -6.283 1.00 88.56 104 LEU A CA 1
ATOM 768 C C . LEU A 1 104 ? -7.451 -3.293 -6.941 1.00 88.56 104 LEU A C 1
ATOM 770 O O . LEU A 1 104 ? -6.790 -2.571 -7.687 1.00 88.56 104 LEU A O 1
ATOM 774 N N . LEU A 1 105 ? -7.120 -4.564 -6.691 1.00 90.50 105 LEU A N 1
ATOM 775 C CA . LEU A 1 105 ? -5.953 -5.212 -7.290 1.00 90.50 105 LEU A CA 1
ATOM 776 C C . LEU A 1 105 ? -6.080 -5.288 -8.812 1.00 90.50 105 LEU A C 1
ATOM 778 O O . LEU A 1 105 ? -5.140 -4.924 -9.512 1.00 90.50 105 LEU A O 1
ATOM 782 N N . ALA A 1 106 ? -7.237 -5.708 -9.328 1.00 90.94 106 ALA A N 1
ATOM 783 C CA . ALA A 1 106 ? -7.482 -5.792 -10.764 1.00 90.94 106 ALA A CA 1
ATOM 784 C C . ALA A 1 106 ? -7.339 -4.419 -11.438 1.00 90.94 106 ALA A C 1
ATOM 786 O O . ALA A 1 106 ? -6.607 -4.294 -12.416 1.00 90.94 106 ALA A O 1
ATOM 787 N N . SER A 1 107 ? -7.974 -3.382 -10.883 1.00 91.94 107 SER A N 1
ATOM 788 C CA . SER A 1 107 ? -7.859 -2.005 -11.375 1.00 91.94 107 SER A CA 1
ATOM 789 C C . SER A 1 107 ? -6.407 -1.519 -11.371 1.00 91.94 107 SER A C 1
ATOM 791 O O . SER A 1 107 ? -5.897 -1.067 -12.396 1.00 91.94 107 SER A O 1
ATOM 793 N N . SER A 1 108 ? -5.709 -1.677 -10.240 1.00 91.94 108 SER A N 1
ATOM 794 C CA . SER A 1 108 ? -4.329 -1.217 -10.082 1.00 91.94 108 SER A CA 1
ATOM 795 C C . SER A 1 108 ? -3.374 -1.914 -11.048 1.00 91.94 108 SER A C 1
ATOM 797 O O . SER A 1 108 ? -2.601 -1.232 -11.715 1.00 91.94 108 SER A O 1
ATOM 799 N N . ILE A 1 109 ? -3.439 -3.243 -11.160 1.00 92.50 109 ILE A N 1
ATOM 800 C CA . ILE A 1 109 ? -2.553 -4.012 -12.043 1.00 92.50 109 ILE A CA 1
ATOM 801 C C . ILE A 1 109 ? -2.792 -3.626 -13.504 1.00 92.50 109 ILE A C 1
ATOM 803 O O . ILE A 1 109 ? -1.834 -3.386 -14.231 1.00 92.50 109 ILE A O 1
ATOM 807 N N . LEU A 1 110 ? -4.055 -3.532 -13.932 1.00 91.69 110 LEU A N 1
ATOM 808 C CA . LEU A 1 110 ? -4.397 -3.209 -15.319 1.00 91.69 110 LEU A CA 1
ATOM 809 C C . LEU A 1 110 ? -3.984 -1.785 -15.703 1.00 91.69 110 LEU A C 1
ATOM 811 O O . LEU A 1 110 ? -3.471 -1.584 -16.799 1.00 91.69 110 LEU A O 1
ATOM 815 N N . LEU A 1 111 ? -4.171 -0.810 -14.809 1.00 91.00 111 LEU A N 1
ATOM 816 C CA . LEU A 1 111 ? -3.758 0.572 -15.058 1.00 91.00 111 LEU A CA 1
ATOM 817 C C . LEU A 1 111 ? -2.237 0.727 -15.075 1.00 91.00 111 LEU A C 1
ATOM 819 O O . LEU A 1 111 ? -1.713 1.412 -15.949 1.00 91.00 111 LEU A O 1
ATOM 823 N N . VAL A 1 112 ? -1.528 0.086 -14.141 1.00 92.12 112 VAL A N 1
ATOM 824 C CA . VAL A 1 112 ? -0.057 0.112 -14.116 1.00 92.12 112 VAL A CA 1
ATOM 825 C C . VAL A 1 112 ? 0.502 -0.548 -15.371 1.00 92.12 112 VAL A C 1
ATOM 827 O O . VAL A 1 112 ? 1.329 0.059 -16.040 1.00 92.12 112 VAL A O 1
ATOM 830 N N . PHE A 1 113 ? -0.008 -1.724 -15.744 1.00 91.31 113 PHE A N 1
ATOM 831 C CA . PHE A 1 113 ? 0.381 -2.403 -16.979 1.00 91.31 113 PHE A CA 1
ATOM 832 C C . PHE A 1 113 ? 0.154 -1.518 -18.208 1.00 91.31 113 PHE A C 1
ATOM 834 O O . PHE A 1 113 ? 1.046 -1.373 -19.041 1.00 91.31 113 PHE A O 1
ATOM 841 N N . ALA A 1 114 ? -1.022 -0.892 -18.310 1.00 89.12 114 ALA A N 1
ATOM 842 C CA . ALA A 1 114 ? -1.335 -0.020 -19.432 1.00 89.12 114 ALA A CA 1
ATOM 843 C C . ALA A 1 114 ? -0.390 1.188 -19.496 1.00 89.12 114 ALA A C 1
ATOM 845 O O . ALA A 1 114 ? 0.012 1.568 -20.586 1.00 89.12 114 ALA A O 1
ATOM 846 N N . LEU A 1 115 ? -0.006 1.773 -18.358 1.00 89.38 115 LEU A N 1
ATOM 847 C CA . LEU A 1 115 ? 0.926 2.904 -18.302 1.00 89.38 115 LEU A CA 1
ATOM 848 C C . LEU A 1 115 ? 2.384 2.511 -18.574 1.00 89.38 115 LEU A C 1
ATOM 850 O O . LEU A 1 115 ? 3.118 3.301 -19.159 1.00 89.38 115 LEU A O 1
ATOM 854 N N . GLU A 1 116 ? 2.810 1.329 -18.137 1.00 89.81 116 GLU A N 1
ATOM 855 C CA . GLU A 1 116 ? 4.187 0.845 -18.287 1.00 89.81 116 GLU A CA 1
ATOM 856 C C . GLU A 1 116 ? 4.479 0.387 -19.723 1.00 89.81 116 GLU A C 1
ATOM 858 O O . GLU A 1 116 ? 5.539 0.669 -20.288 1.00 89.81 116 GLU A O 1
ATOM 863 N N . GLU A 1 117 ? 3.512 -0.291 -20.340 1.00 87.88 117 GLU A N 1
ATOM 864 C CA . GLU A 1 117 ? 3.677 -0.894 -21.661 1.00 87.88 117 GLU A CA 1
ATOM 865 C C . GLU A 1 117 ? 3.208 0.022 -22.808 1.00 87.88 117 GLU A C 1
ATOM 867 O O . GLU A 1 117 ? 3.530 -0.233 -23.976 1.00 87.88 117 GLU A O 1
ATOM 872 N N . ALA A 1 118 ? 2.475 1.105 -22.507 1.00 86.62 118 ALA A N 1
ATOM 873 C CA . ALA A 1 118 ? 2.080 2.105 -23.498 1.00 86.62 118 ALA A CA 1
ATOM 874 C C . ALA A 1 118 ? 3.270 2.956 -23.956 1.00 86.62 118 ALA A C 1
ATOM 876 O O . ALA A 1 118 ? 3.907 3.670 -23.187 1.00 86.62 118 ALA A O 1
ATOM 877 N N . GLY A 1 119 ? 3.546 2.919 -25.255 1.00 82.12 119 GLY A N 1
ATOM 878 C CA . GLY A 1 119 ? 4.649 3.637 -25.888 1.00 82.12 119 GLY A CA 1
ATOM 879 C C . GLY A 1 119 ? 5.996 2.915 -25.826 1.00 82.12 119 GLY A C 1
ATOM 880 O O . GLY A 1 119 ? 6.934 3.372 -26.475 1.00 82.12 119 GLY A O 1
ATOM 881 N N . THR A 1 120 ? 6.097 1.796 -25.102 1.00 86.50 120 THR A N 1
ATOM 882 C CA . THR A 1 120 ? 7.300 0.952 -25.052 1.00 86.50 120 THR A CA 1
ATOM 883 C C . THR A 1 120 ? 7.121 -0.288 -25.924 1.00 86.50 120 THR A C 1
ATOM 885 O O . THR A 1 120 ? 7.796 -0.428 -26.943 1.00 86.50 120 THR A O 1
ATOM 888 N N . ARG A 1 121 ? 6.182 -1.168 -25.559 1.00 83.94 121 ARG A N 1
ATOM 889 C CA . ARG A 1 121 ? 5.905 -2.427 -26.263 1.00 83.94 121 ARG A CA 1
ATOM 890 C C . ARG A 1 121 ? 4.650 -2.367 -27.123 1.00 83.94 121 ARG A C 1
ATOM 892 O O . ARG A 1 121 ? 4.637 -2.958 -28.200 1.00 83.94 121 ARG A O 1
ATOM 899 N N . TYR A 1 122 ? 3.624 -1.655 -26.663 1.00 85.50 122 TYR A N 1
ATOM 900 C CA . TYR A 1 122 ? 2.379 -1.437 -27.396 1.00 85.50 122 TYR A CA 1
ATOM 901 C C . TYR A 1 122 ? 2.208 0.047 -27.690 1.00 85.50 122 TYR A C 1
ATOM 903 O O . TYR A 1 122 ? 2.550 0.905 -26.879 1.00 85.50 122 TYR A O 1
ATOM 911 N N . SER A 1 123 ? 1.682 0.374 -28.867 1.00 89.06 123 SER A N 1
ATOM 912 C CA . SER A 1 123 ? 1.411 1.770 -29.206 1.00 89.06 123 SER A CA 1
ATOM 913 C C . SER A 1 123 ? 0.224 2.287 -28.387 1.00 89.06 123 SER A C 1
ATOM 915 O O . SER A 1 123 ? -0.668 1.528 -28.022 1.00 89.06 123 SER A O 1
ATOM 917 N N . TRP A 1 124 ? 0.157 3.591 -28.125 1.00 86.31 124 TRP A N 1
ATOM 918 C CA . TRP A 1 124 ? -0.952 4.185 -27.359 1.00 86.31 124 TRP A CA 1
ATOM 919 C C . TRP A 1 124 ? -2.327 3.957 -28.001 1.00 86.31 124 TRP A C 1
ATOM 921 O O . TRP A 1 124 ? -3.344 3.923 -27.314 1.00 86.31 124 TRP A O 1
ATOM 931 N N . SER A 1 125 ? -2.351 3.801 -29.324 1.00 88.88 125 SER A N 1
ATOM 932 C CA . SER A 1 125 ? -3.555 3.525 -30.112 1.00 88.88 125 SER A CA 1
ATOM 933 C C . SER A 1 125 ? -3.855 2.032 -30.261 1.00 88.88 125 SER A C 1
ATOM 935 O O . SER A 1 125 ? -4.790 1.672 -30.973 1.00 88.88 125 SER A O 1
ATOM 937 N N . ASP A 1 126 ? -3.047 1.164 -29.653 1.00 90.19 126 ASP A N 1
ATOM 938 C CA . ASP A 1 126 ? -3.197 -0.275 -29.791 1.00 90.19 126 ASP A CA 1
ATOM 939 C C . ASP A 1 126 ? -4.379 -0.784 -28.957 1.00 90.19 126 ASP A C 1
ATOM 941 O O . ASP A 1 126 ? -4.671 -0.289 -27.860 1.00 90.19 126 ASP A O 1
ATOM 945 N N . ALA A 1 127 ? -5.073 -1.797 -29.473 1.00 89.88 127 ALA A N 1
ATOM 946 C CA . ALA A 1 127 ? -6.300 -2.301 -28.861 1.00 89.88 127 ALA A CA 1
ATOM 947 C C . ALA A 1 127 ? -6.042 -2.853 -27.447 1.00 89.88 127 ALA A C 1
ATOM 949 O O . ALA A 1 127 ? -6.885 -2.722 -26.557 1.00 89.88 127 ALA A O 1
ATOM 950 N N . VAL A 1 128 ? -4.858 -3.431 -27.219 1.00 89.00 128 VAL A N 1
ATOM 951 C CA . VAL A 1 128 ? -4.435 -3.975 -25.919 1.00 89.00 128 VAL A CA 1
ATOM 952 C C . VAL A 1 128 ? -4.314 -2.871 -24.868 1.00 89.00 128 VAL A C 1
ATOM 954 O O . VAL A 1 128 ? -4.869 -3.012 -23.780 1.00 89.00 128 VAL A O 1
ATOM 957 N N . THR A 1 129 ? -3.666 -1.752 -25.192 1.00 88.25 129 THR A N 1
ATOM 958 C CA . THR A 1 129 ? -3.505 -0.607 -24.283 1.00 88.25 129 THR A CA 1
ATOM 959 C C . THR A 1 129 ? -4.842 0.061 -23.971 1.00 88.25 129 THR A C 1
ATOM 961 O O . THR A 1 129 ? -5.161 0.306 -22.809 1.00 88.25 129 THR A O 1
ATOM 964 N N . ILE A 1 130 ? -5.676 0.306 -24.987 1.00 89.94 130 ILE A N 1
ATOM 965 C CA . ILE A 1 130 ? -6.984 0.949 -24.788 1.00 89.94 130 ILE A CA 1
ATOM 966 C C . ILE A 1 130 ? -7.911 0.046 -23.964 1.00 89.94 130 ILE A C 1
ATOM 968 O O . ILE A 1 130 ? -8.560 0.510 -23.028 1.00 89.94 130 ILE A O 1
ATOM 972 N N . SER A 1 131 ? -7.954 -1.256 -24.264 1.00 91.88 131 SER A N 1
ATOM 973 C CA . SER A 1 131 ? -8.788 -2.209 -23.522 1.00 91.88 131 SER A CA 1
ATOM 974 C C . SER A 1 131 ? -8.354 -2.357 -22.064 1.00 91.88 131 SER A C 1
ATOM 976 O O . SER A 1 131 ? -9.213 -2.353 -21.186 1.00 91.88 131 SER A O 1
ATOM 978 N N . THR A 1 132 ? -7.052 -2.416 -21.774 1.00 89.88 132 THR A N 1
ATOM 979 C CA . THR A 1 132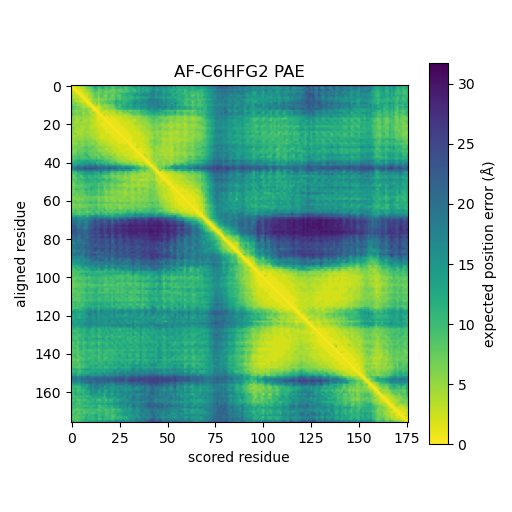 ? -6.551 -2.465 -20.388 1.00 89.88 132 THR A CA 1
ATOM 980 C C . THR A 1 132 ? -6.852 -1.177 -19.623 1.00 89.88 132 THR A C 1
ATOM 982 O O . THR A 1 132 ? -7.275 -1.260 -18.470 1.00 89.88 132 THR A O 1
ATOM 985 N N . PHE A 1 133 ? -6.777 -0.005 -20.265 1.00 90.00 133 PHE A N 1
ATOM 986 C CA . PHE A 1 133 ? -7.236 1.259 -19.674 1.00 90.00 133 PHE A CA 1
ATOM 987 C C . PHE A 1 133 ? -8.737 1.270 -19.380 1.00 90.00 133 PHE A C 1
ATOM 989 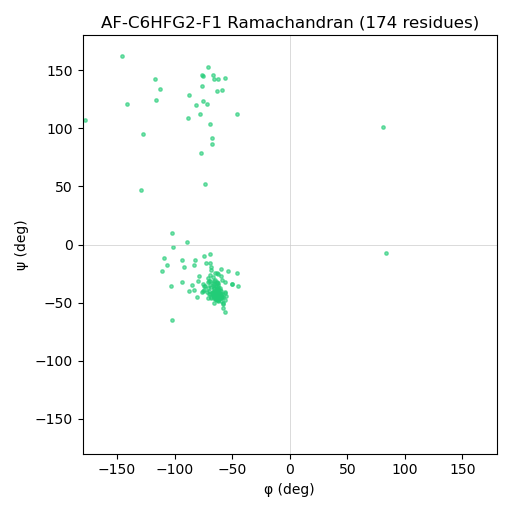O O . PHE A 1 133 ? -9.150 1.644 -18.283 1.00 90.00 133 PHE A O 1
ATOM 996 N N . CYS A 1 134 ? -9.565 0.854 -20.339 1.00 92.50 134 CYS A N 1
ATOM 997 C CA . CYS A 1 134 ? -11.014 0.833 -20.167 1.00 92.50 134 CYS A CA 1
ATOM 998 C C . CYS A 1 134 ? -11.445 -0.178 -19.098 1.00 92.50 134 CYS A C 1
ATOM 1000 O O . CYS A 1 134 ? -12.269 0.154 -18.250 1.00 92.50 134 CYS A O 1
ATOM 1002 N N . VAL A 1 135 ? -10.883 -1.391 -19.105 1.00 92.12 135 VAL A N 1
ATOM 1003 C CA . VAL A 1 135 ? -11.213 -2.441 -18.129 1.00 92.12 135 VAL A CA 1
ATOM 1004 C C . VAL A 1 135 ? -10.676 -2.082 -16.743 1.00 92.12 135 VAL A C 1
ATOM 1006 O O . VAL A 1 135 ? -11.408 -2.222 -15.767 1.00 92.12 135 VAL A O 1
ATOM 1009 N N . GLY A 1 136 ? -9.447 -1.565 -16.643 1.00 90.88 136 GLY A N 1
ATOM 1010 C CA . GLY A 1 136 ? -8.876 -1.085 -15.382 1.00 90.88 136 GLY A CA 1
ATOM 1011 C C . GLY A 1 136 ? -9.673 0.084 -14.802 1.00 90.88 136 GLY A C 1
ATOM 1012 O O . GLY A 1 136 ? -10.077 0.047 -13.642 1.00 90.88 136 GLY A O 1
ATOM 1013 N N . GLY A 1 137 ? -10.006 1.077 -15.632 1.00 90.62 137 GLY A N 1
ATOM 1014 C CA . GLY A 1 137 ? -10.853 2.204 -15.242 1.00 90.62 137 GLY A CA 1
ATOM 1015 C C . GLY A 1 137 ? -12.254 1.771 -14.806 1.00 90.62 137 GLY A C 1
ATOM 1016 O O . GLY A 1 137 ? -12.740 2.221 -13.770 1.00 90.62 137 GLY A O 1
ATOM 1017 N N . LEU A 1 138 ? -12.887 0.848 -15.536 1.00 93.50 138 LEU A N 1
ATOM 1018 C CA . LEU A 1 138 ? -14.190 0.293 -15.167 1.00 93.50 138 LEU A CA 1
ATOM 1019 C C . LEU A 1 138 ? -14.122 -0.474 -13.841 1.00 93.50 138 LEU A C 1
ATOM 1021 O O . LEU A 1 138 ? -14.981 -0.275 -12.986 1.00 93.50 138 LEU A O 1
ATOM 1025 N N . ALA A 1 139 ? -13.097 -1.306 -13.639 1.00 89.81 139 ALA A N 1
ATOM 1026 C CA . ALA A 1 139 ? -12.871 -2.004 -12.376 1.00 89.81 139 ALA A CA 1
ATOM 1027 C C . ALA A 1 139 ? -12.662 -1.018 -11.214 1.00 89.81 139 ALA A C 1
ATOM 1029 O O . ALA A 1 139 ? -13.205 -1.229 -10.132 1.00 89.81 139 ALA A O 1
ATOM 1030 N N . GLY A 1 140 ? -11.954 0.091 -11.447 1.00 88.38 140 GLY A N 1
ATOM 1031 C CA . GLY A 1 140 ? -11.794 1.176 -10.478 1.00 88.38 140 GLY A CA 1
ATOM 1032 C C . GLY A 1 140 ? -13.104 1.897 -10.151 1.00 88.38 140 GLY A C 1
ATOM 1033 O O . GLY A 1 140 ? -13.393 2.160 -8.988 1.00 88.38 140 GLY A O 1
ATOM 1034 N N . ILE A 1 141 ? -13.944 2.170 -11.150 1.00 90.38 141 ILE A N 1
ATOM 1035 C CA . ILE A 1 141 ? -15.275 2.755 -10.931 1.00 90.38 141 ILE A CA 1
ATOM 1036 C C . ILE A 1 141 ? -16.154 1.790 -10.126 1.00 90.38 141 ILE A C 1
ATOM 1038 O O . ILE A 1 141 ? -16.778 2.194 -9.145 1.00 90.38 141 ILE A O 1
ATOM 1042 N N . LEU A 1 142 ? -16.173 0.509 -10.503 1.00 89.50 142 LEU A N 1
ATOM 1043 C CA . LEU A 1 142 ? -16.907 -0.537 -9.789 1.00 89.50 142 LEU A CA 1
ATOM 1044 C C . LEU A 1 142 ? -16.416 -0.698 -8.349 1.00 89.50 142 LEU A C 1
ATOM 1046 O O . LEU A 1 142 ? -17.240 -0.879 -7.458 1.00 89.50 142 LEU A O 1
ATOM 1050 N N . PHE A 1 143 ? -15.110 -0.576 -8.111 1.00 87.38 143 PHE A N 1
ATOM 1051 C CA . PHE A 1 143 ? -14.530 -0.547 -6.772 1.00 87.38 143 PHE A CA 1
ATOM 1052 C C . PHE A 1 143 ? -15.107 0.599 -5.932 1.00 87.38 143 PHE A C 1
ATOM 1054 O O . PHE A 1 143 ? -15.633 0.353 -4.852 1.00 87.38 143 PHE A O 1
ATOM 1061 N N . VAL A 1 144 ? -15.105 1.833 -6.449 1.00 84.56 144 VAL A N 1
ATOM 1062 C CA . VAL A 1 144 ? -15.657 2.993 -5.725 1.00 84.56 144 VAL A CA 1
ATOM 1063 C C . VAL A 1 144 ? -17.150 2.811 -5.432 1.00 84.56 144 VAL A C 1
ATOM 1065 O O . VAL A 1 144 ? -17.606 3.091 -4.324 1.00 84.56 144 VAL A O 1
ATOM 1068 N N . PHE A 1 145 ? -17.925 2.308 -6.398 1.00 85.94 145 PHE A N 1
ATOM 1069 C CA . PHE A 1 145 ? -19.341 1.999 -6.176 1.00 85.94 145 PHE A CA 1
ATOM 1070 C C . PHE A 1 145 ? -19.542 0.903 -5.126 1.00 85.94 145 PHE A C 1
ATOM 1072 O O . PHE A 1 145 ? -20.442 1.027 -4.292 1.00 85.94 145 PHE A O 1
ATOM 1079 N N . TRP A 1 146 ? -18.715 -0.144 -5.150 1.00 84.44 146 TRP A N 1
ATOM 1080 C CA . TRP A 1 146 ? -18.743 -1.222 -4.167 1.00 84.44 146 TRP A CA 1
ATOM 1081 C C . TRP A 1 146 ? -18.457 -0.695 -2.762 1.00 84.44 146 TRP A C 1
ATOM 1083 O O . TRP A 1 146 ? -19.231 -0.969 -1.849 1.00 84.44 146 TRP A O 1
ATOM 1093 N N . GLU A 1 147 ? -17.428 0.136 -2.592 1.00 82.06 147 GLU A N 1
ATOM 1094 C CA . GLU A 1 147 ? -17.091 0.728 -1.295 1.00 82.06 147 GLU A CA 1
ATOM 1095 C C . GLU A 1 147 ? -18.183 1.662 -0.769 1.00 82.06 147 GLU A C 1
ATOM 1097 O O . GLU A 1 147 ? -18.548 1.582 0.405 1.00 82.06 147 GLU A O 1
ATOM 1102 N N . LEU A 1 148 ? -18.771 2.500 -1.629 1.00 80.62 148 LEU A N 1
ATOM 1103 C CA . LEU A 1 148 ? -19.906 3.354 -1.261 1.00 80.62 148 LEU A CA 1
ATOM 1104 C C . LEU A 1 148 ? -21.133 2.530 -0.845 1.00 80.62 148 LEU A C 1
ATOM 1106 O O . LEU A 1 148 ? -21.854 2.898 0.088 1.00 80.62 148 LEU A O 1
ATOM 1110 N N . PHE A 1 149 ? -21.382 1.415 -1.533 1.00 80.88 149 PHE A N 1
ATOM 1111 C CA . PHE A 1 149 ? -22.468 0.501 -1.201 1.00 80.88 149 PHE A CA 1
ATOM 1112 C C . PHE A 1 149 ? -22.216 -0.210 0.133 1.00 80.88 149 PHE A C 1
ATOM 1114 O O . PHE A 1 149 ? -23.113 -0.248 0.978 1.00 80.88 149 PHE A O 1
ATOM 1121 N N . LEU A 1 150 ? -20.996 -0.709 0.357 1.00 76.56 150 LEU A N 1
ATOM 1122 C CA . LEU A 1 150 ? -20.586 -1.353 1.606 1.00 76.56 150 LEU A CA 1
ATOM 1123 C C . LEU A 1 150 ? -20.621 -0.385 2.788 1.00 76.56 150 LEU A C 1
ATOM 1125 O O . LEU A 1 150 ? -20.997 -0.773 3.886 1.00 76.56 150 LEU A O 1
ATOM 1129 N N . GLU A 1 151 ? -20.281 0.883 2.568 1.00 71.94 151 GLU A N 1
ATOM 1130 C CA . GLU A 1 151 ? -20.313 1.910 3.604 1.00 71.94 151 GLU A CA 1
ATOM 1131 C C . GLU A 1 151 ? -21.743 2.296 4.011 1.00 71.94 151 GLU A C 1
ATOM 1133 O O . GLU A 1 151 ? -21.985 2.671 5.163 1.00 71.94 151 GLU A O 1
ATOM 1138 N N . LYS A 1 152 ? -22.697 2.241 3.076 1.00 69.56 152 LYS A N 1
ATOM 1139 C CA . LYS A 1 152 ? -24.107 2.563 3.333 1.00 69.56 152 LYS A CA 1
ATOM 1140 C C . LYS A 1 152 ? -24.883 1.364 3.878 1.00 69.56 152 LYS A C 1
ATOM 1142 O O . LYS A 1 152 ? -25.790 1.542 4.690 1.00 69.56 152 LYS A O 1
ATOM 1147 N N . SER A 1 153 ? -24.546 0.160 3.428 1.00 65.62 153 SER A N 1
ATOM 1148 C CA . SER A 1 153 ? -25.141 -1.081 3.909 1.00 65.62 153 SER A CA 1
ATOM 1149 C C . SER A 1 153 ? -24.562 -1.431 5.281 1.00 65.62 153 SER A C 1
ATOM 1151 O O . SER A 1 153 ? -23.360 -1.331 5.496 1.00 65.62 153 SER A O 1
ATOM 1153 N N . THR A 1 154 ? -25.388 -1.857 6.238 1.00 58.28 154 THR A N 1
ATOM 1154 C CA . THR A 1 154 ? -24.929 -2.377 7.544 1.00 58.28 154 THR A CA 1
ATOM 1155 C C . THR A 1 154 ? -24.340 -3.783 7.371 1.00 58.28 154 THR A C 1
ATOM 1157 O O . THR A 1 154 ? -24.776 -4.751 7.990 1.00 58.28 154 THR A O 1
ATOM 1160 N N . SER A 1 155 ? -23.406 -3.922 6.433 1.00 56.53 155 SER A N 1
ATOM 1161 C CA . SER A 1 155 ? -22.776 -5.184 6.090 1.00 56.53 155 SER A CA 1
ATOM 1162 C C . SER A 1 155 ? -21.748 -5.546 7.160 1.00 56.53 155 SER A C 1
ATOM 1164 O O . SER A 1 155 ? -21.094 -4.680 7.735 1.00 56.53 155 SER A O 1
ATOM 1166 N N . LEU A 1 156 ? -21.593 -6.842 7.433 1.00 56.16 156 LEU A N 1
ATOM 1167 C CA . LEU A 1 156 ? -20.604 -7.365 8.389 1.00 56.16 156 LEU A CA 1
ATOM 1168 C C . LEU A 1 156 ? -19.152 -7.206 7.896 1.00 56.16 156 LEU A C 1
ATOM 1170 O O . LEU A 1 156 ? -18.226 -7.509 8.644 1.00 56.16 156 LEU A O 1
ATOM 1174 N N . GLN A 1 157 ? -18.963 -6.792 6.641 1.00 61.72 157 GLN A N 1
ATOM 1175 C CA . GLN A 1 157 ? -17.665 -6.596 6.004 1.00 61.72 157 GLN A CA 1
ATOM 1176 C C . GLN A 1 157 ? -17.151 -5.182 6.271 1.00 61.72 157 GLN A C 1
ATOM 1178 O O . GLN A 1 157 ? -17.862 -4.202 6.055 1.00 61.72 157 GLN A O 1
ATOM 1183 N N . GLU A 1 158 ? -15.915 -5.090 6.749 1.00 64.31 158 GLU A N 1
ATOM 1184 C CA . GLU A 1 158 ? -15.222 -3.825 6.953 1.00 64.31 158 GLU A CA 1
ATOM 1185 C C . GLU A 1 158 ? -14.641 -3.380 5.595 1.00 64.31 158 GLU A C 1
ATOM 1187 O O . GLU A 1 158 ? -13.860 -4.132 5.003 1.00 64.31 158 GLU A O 1
ATOM 1192 N N . PRO A 1 159 ? -15.039 -2.204 5.065 1.00 63.88 159 PRO A N 1
ATOM 1193 C CA . PRO A 1 159 ? -14.572 -1.735 3.762 1.00 63.88 159 PRO A CA 1
ATOM 1194 C C . PRO A 1 159 ? -13.056 -1.530 3.768 1.00 63.88 159 PRO A C 1
ATOM 1196 O O . PRO A 1 159 ? -12.493 -1.046 4.755 1.00 63.88 159 PRO A O 1
ATOM 1199 N N . VAL A 1 160 ? -12.405 -1.870 2.650 1.00 68.50 160 VAL A N 1
ATOM 1200 C CA . VAL A 1 160 ? -10.947 -1.728 2.479 1.00 68.50 160 VAL A CA 1
ATOM 1201 C C . VAL A 1 160 ? -10.516 -0.274 2.655 1.00 68.50 160 VAL A C 1
ATOM 1203 O O . VAL A 1 160 ? -9.520 -0.000 3.331 1.00 68.50 160 VAL A O 1
ATOM 1206 N N . PHE A 1 161 ? -11.284 0.657 2.094 1.00 67.06 161 PHE A N 1
ATOM 1207 C CA . PHE A 1 161 ? -11.058 2.082 2.220 1.00 67.06 161 PHE A CA 1
ATOM 1208 C C . PHE A 1 161 ? -12.340 2.792 2.703 1.00 67.06 161 PHE A C 1
ATOM 1210 O O . PHE A 1 161 ? -13.226 3.135 1.921 1.00 67.06 161 PHE A O 1
ATOM 1217 N N . PRO A 1 162 ? -12.493 3.029 4.020 1.00 66.12 162 PRO A N 1
ATOM 1218 C CA . PRO A 1 162 ? -13.670 3.716 4.543 1.00 66.12 162 PRO A CA 1
ATOM 1219 C C . PRO A 1 162 ? -13.653 5.195 4.127 1.00 66.12 162 PRO A C 1
ATOM 1221 O O . PRO A 1 162 ? -12.943 6.018 4.712 1.00 66.12 162 PRO A O 1
ATOM 1224 N N . LEU A 1 163 ? -14.479 5.545 3.138 1.00 66.06 163 LEU A N 1
ATOM 1225 C CA . LEU A 1 163 ? -14.589 6.889 2.556 1.00 66.06 163 LEU A CA 1
ATOM 1226 C C . LEU A 1 163 ? -14.994 7.966 3.581 1.00 66.06 163 LEU A C 1
ATOM 1228 O O . LEU A 1 163 ? -14.681 9.146 3.411 1.00 66.06 163 LEU A O 1
ATOM 1232 N N . ARG A 1 164 ? -15.599 7.581 4.712 1.00 66.31 164 ARG A N 1
ATOM 1233 C CA . ARG A 1 164 ? -15.768 8.421 5.913 1.00 66.31 164 ARG A CA 1
ATOM 1234 C C . ARG A 1 164 ? -14.472 9.084 6.386 1.00 66.31 164 ARG A C 1
ATOM 1236 O O . ARG A 1 164 ? -14.548 10.205 6.886 1.00 66.31 164 ARG A O 1
ATOM 1243 N N . LEU A 1 165 ? -13.306 8.446 6.240 1.00 63.69 165 LEU A N 1
ATOM 1244 C CA . LEU A 1 165 ? -12.023 9.040 6.643 1.00 63.69 165 LEU A CA 1
ATOM 1245 C C . LEU A 1 165 ? -11.681 10.265 5.789 1.00 63.69 165 LEU A C 1
ATOM 1247 O O . LEU A 1 165 ? -11.205 11.261 6.327 1.00 63.69 165 LEU A O 1
ATOM 1251 N N . LEU A 1 166 ? -12.020 10.242 4.496 1.00 66.75 166 LEU A N 1
ATOM 1252 C CA . LEU A 1 166 ? -11.811 11.379 3.597 1.00 66.75 166 LEU A CA 1
ATOM 1253 C C . LEU A 1 166 ? -12.715 12.578 3.916 1.00 66.75 166 LEU A C 1
ATOM 1255 O O . LEU A 1 166 ? -12.380 13.708 3.565 1.00 66.75 166 LEU A O 1
ATOM 1259 N N . LYS A 1 167 ? -13.843 12.375 4.611 1.00 66.50 167 LYS A N 1
ATOM 1260 C CA . LYS A 1 167 ? -14.703 13.492 5.047 1.00 66.50 167 LYS A CA 1
ATOM 1261 C C . LYS A 1 167 ? -14.025 14.369 6.094 1.00 66.50 167 LYS A C 1
ATOM 1263 O O . LYS A 1 167 ? -14.339 15.555 6.194 1.00 66.50 167 LYS A O 1
ATOM 1268 N N . ASN A 1 168 ? -13.107 13.809 6.878 1.00 71.00 168 ASN A N 1
ATOM 1269 C CA . ASN A 1 168 ? -12.350 14.587 7.839 1.00 71.00 168 ASN A CA 1
ATOM 1270 C C . ASN A 1 168 ? -11.099 15.147 7.156 1.00 71.00 168 ASN A C 1
ATOM 1272 O O . ASN A 1 168 ? -10.157 14.410 6.876 1.00 71.00 168 ASN A O 1
ATOM 1276 N N . ARG A 1 169 ? -11.081 16.465 6.914 1.00 69.88 169 ARG A N 1
ATOM 1277 C CA . ARG A 1 169 ? -9.979 17.168 6.228 1.00 69.88 169 ARG A CA 1
ATOM 1278 C C . ARG A 1 169 ? -8.602 16.847 6.809 1.00 69.88 169 ARG A C 1
ATOM 1280 O O . ARG A 1 169 ? -7.634 16.784 6.064 1.00 69.88 169 ARG A O 1
ATOM 1287 N N . LEU A 1 170 ? -8.526 16.629 8.120 1.00 67.25 170 LEU A N 1
ATOM 1288 C CA . LEU A 1 170 ? -7.279 16.330 8.819 1.00 67.25 170 LEU A CA 1
ATOM 1289 C C . LEU A 1 170 ? -6.780 14.909 8.502 1.00 67.25 170 LEU A C 1
ATOM 1291 O O . LEU A 1 170 ? -5.601 14.722 8.232 1.00 67.25 170 LEU A O 1
ATOM 1295 N N . LEU A 1 171 ? -7.684 13.926 8.441 1.00 64.88 171 LEU A N 1
ATOM 1296 C CA . LEU A 1 171 ? -7.346 12.547 8.070 1.00 64.88 171 LEU A CA 1
ATOM 1297 C C . LEU A 1 171 ? -7.080 12.415 6.567 1.00 64.88 171 LEU A C 1
ATOM 1299 O O . LEU A 1 171 ? -6.173 11.690 6.180 1.00 64.88 171 LEU A O 1
ATOM 1303 N N . ALA A 1 172 ? -7.808 13.162 5.733 1.00 65.19 172 ALA A N 1
ATOM 1304 C CA . ALA A 1 172 ? -7.560 13.237 4.296 1.00 65.19 172 ALA A CA 1
ATOM 1305 C C . ALA A 1 172 ? -6.184 13.849 3.982 1.00 65.19 172 ALA A C 1
ATOM 1307 O O . ALA A 1 172 ? -5.443 13.299 3.177 1.00 65.19 172 ALA A O 1
ATOM 1308 N N . ALA A 1 173 ? -5.811 14.944 4.655 1.00 64.38 173 ALA A N 1
ATOM 1309 C CA . ALA A 1 173 ? -4.493 15.563 4.500 1.00 64.38 173 ALA A CA 1
ATOM 1310 C C . ALA A 1 173 ? -3.356 14.670 5.011 1.00 64.38 173 ALA A C 1
ATOM 1312 O O . ALA A 1 173 ? -2.264 14.709 4.466 1.00 64.38 173 ALA A O 1
ATOM 1313 N N . MET A 1 174 ? -3.608 13.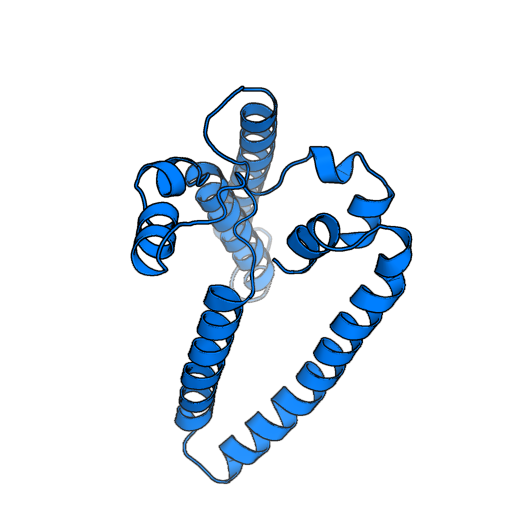850 6.035 1.00 62.38 174 MET A N 1
ATOM 1314 C CA . MET A 1 174 ? -2.651 12.836 6.478 1.00 62.38 174 MET A CA 1
ATOM 1315 C C . MET A 1 174 ? -2.553 11.653 5.514 1.00 62.38 174 MET A C 1
ATOM 1317 O O . MET A 1 174 ? -1.626 10.876 5.673 1.00 62.38 174 MET A O 1
ATOM 1321 N N . MET A 1 175 ? -3.509 11.466 4.594 1.00 59.00 175 MET A N 1
ATOM 1322 C CA . MET A 1 175 ? -3.521 10.378 3.608 1.00 59.00 175 MET A CA 1
ATOM 1323 C C . MET A 1 175 ? -2.854 10.720 2.273 1.00 59.00 175 MET A C 1
ATOM 1325 O O . MET A 1 175 ? -2.510 9.793 1.539 1.00 59.00 175 MET A O 1
ATOM 1329 N N . ALA A 1 176 ? -2.701 12.012 1.979 1.00 52.09 176 ALA A N 1
ATOM 1330 C CA . ALA A 1 176 ? -2.000 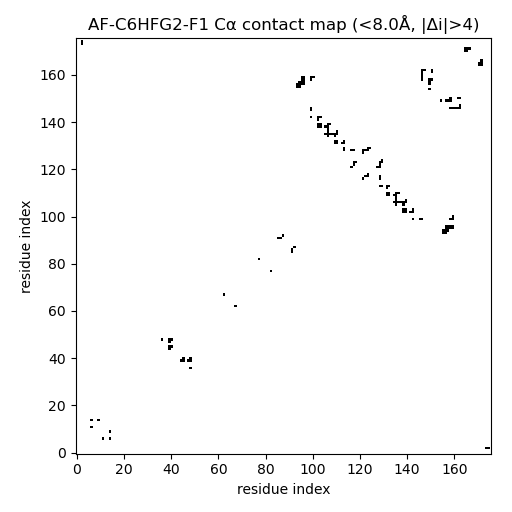12.542 0.811 1.00 52.09 176 ALA A CA 1
ATOM 1331 C C . ALA A 1 176 ? -0.487 12.621 1.061 1.00 52.09 176 ALA A C 1
ATOM 1333 O O . ALA A 1 176 ? 0.264 12.387 0.091 1.00 52.09 176 ALA A O 1
#

Sequence (176 aa):
MIMVIAPTLVPPEKFGKYLAIIASVFAIASVLGPILGGAISNNSAWRWIFLLNAPAGCVCIGIVALFLPSSISSQPDVKFTNHLRAKISGAALRRVDVVGVFLLLASSILLVFALEEAGTRYSWSDAVTISTFCVGGLAGILFVFWELFLEKSTSLQEPVFPLRLLKNRLLAAMMA

Mean predicted aligned error: 12.52 Å

Secondary structure (DSSP, 8-state):
-HHHHHHHHS-GGGHHHHHHHHHHHHHHHHHHHHHHHHHHHHHS-THHHHHHHHHHHHHHHHHHHHHS---S---S---HHHHHHHHTSHHHHTTB-HHHHHHHHHHHHHHHHHHHHBTTTB-TTSHHHHHHHHHHHHHHHHHHHHHHHHHHTT-SSBPSS-THHHHSHHHHHHH-

InterPro domains:
  IPR011701 Major facilitator superfamily [PF07690] (2-146)
  IPR020846 Major facilitator superfamily domain [PS50850] (1-176)
  IPR036259 MFS transporter superfamily [G3DSA:1.20.1250.20] (1-172)
  IPR036259 MFS transporter superfamily [SSF103473] (2-145)

Nearest PDB structures (foldseek):
  7w0d-assembly1_F  TM=5.106E-01  e=8.059E+00  Drosophila melanogaster
  8hf0-assembly1_D  TM=4.581E-01  e=8.514E+00  Drosophila melanogaster

Solvent-accessible surface area (backbone atoms only — not comparable to full-atom values): 10070 Å² total; per-residue (Å²): 109,66,82,69,49,47,70,77,76,46,62,79,93,48,45,68,62,55,52,49,53,52,50,50,54,49,55,53,46,65,57,48,48,60,54,53,49,50,54,44,53,75,76,42,68,66,65,53,64,58,60,55,48,52,60,51,49,52,51,52,52,50,49,48,69,72,68,53,75,76,89,73,76,94,69,98,83,70,59,72,72,56,55,55,50,56,66,68,25,70,74,48,58,58,22,54,40,61,66,52,51,50,28,47,50,51,12,49,53,30,40,50,49,28,63,66,35,41,72,73,82,39,49,71,86,32,69,68,36,46,48,29,42,53,51,11,50,49,30,42,51,50,29,55,52,49,43,57,49,46,72,72,42,94,54,79,40,51,60,88,68,60,65,73,48,57,72,38,64,69,55,34,63,72,71,109

Foldseek 3Di:
DCLVVVPVPDDPVCVVVVVVVVVVVVVVCVVVLVVVQVVCVVPHDNVVNVVVVVVVVVVVVVCCLPPVPPPDDDDPDDDSVVVVCVCVPVLVVQQAPPLLVVLLVLLVVLLVCLVVCDPPPADCPHPSSVVSNVSSVVSVVVSVVVLVVPLPDPGSHDRPDNCVLCVPVVSVVSVD

pLDDT: mean 74.75, std 14.51, range [38.19, 93.5]

Radius of gyration: 21.08 Å; Cα contacts (8 Å, |Δi|>4): 97; chains: 1; bounding box: 56×36×61 Å